Protein AF-A0A1X7REV9-F1 (afdb_monomer_lite)

Organism: Zymoseptoria tritici (strain ST99CH_3D7) (NCBI:txid1276538)

Structure (mmCIF, N/CA/C/O backbone):
data_AF-A0A1X7REV9-F1
#
_entry.id   AF-A0A1X7REV9-F1
#
loop_
_atom_site.group_PDB
_atom_site.id
_atom_site.type_symbol
_atom_site.label_atom_id
_atom_site.label_alt_id
_atom_site.label_comp_id
_atom_site.label_asym_id
_atom_site.label_entity_id
_atom_site.label_seq_id
_atom_site.pdbx_PDB_ins_code
_atom_site.Cartn_x
_atom_site.Cartn_y
_atom_site.Cartn_z
_atom_site.occupancy
_atom_site.B_iso_or_equiv
_atom_site.auth_seq_id
_atom_site.auth_comp_id
_atom_site.auth_asym_id
_atom_site.auth_atom_id
_atom_site.pdbx_PDB_model_num
ATOM 1 N N . MET A 1 1 ? 4.455 6.540 -7.977 1.00 91.38 1 MET A N 1
ATOM 2 C CA . MET A 1 1 ? 3.599 5.432 -8.476 1.00 91.38 1 MET A CA 1
ATOM 3 C C . MET A 1 1 ? 2.461 5.171 -7.496 1.00 91.38 1 MET A C 1
ATOM 5 O O . MET A 1 1 ? 2.693 5.290 -6.302 1.00 91.38 1 MET A O 1
ATOM 9 N N . THR A 1 2 ? 1.250 4.815 -7.945 1.00 94.56 2 THR A N 1
ATOM 10 C CA . THR A 1 2 ? 0.142 4.417 -7.048 1.00 94.56 2 THR A CA 1
ATOM 11 C C . THR A 1 2 ? -0.108 2.907 -7.073 1.00 94.56 2 THR A C 1
ATOM 13 O O . THR A 1 2 ? -0.570 2.360 -8.075 1.00 94.56 2 THR A O 1
ATOM 16 N N . VAL A 1 3 ? 0.158 2.232 -5.950 1.00 94.62 3 VAL A N 1
ATOM 17 C CA . VAL A 1 3 ? -0.010 0.778 -5.759 1.00 94.62 3 VAL A CA 1
ATOM 18 C C . VAL A 1 3 ? -1.219 0.474 -4.883 1.00 94.62 3 VAL A C 1
ATOM 20 O O . VAL A 1 3 ? -1.560 1.255 -4.004 1.00 94.62 3 VAL A O 1
ATOM 23 N N . HIS A 1 4 ? -1.867 -0.671 -5.097 1.00 93.62 4 HIS A N 1
ATOM 24 C CA . HIS A 1 4 ? -2.934 -1.172 -4.234 1.00 93.62 4 HIS A CA 1
ATOM 25 C C . HIS A 1 4 ? -2.475 -2.351 -3.391 1.00 93.62 4 HIS A C 1
ATOM 27 O O . HIS A 1 4 ? -2.118 -3.403 -3.919 1.00 93.62 4 HIS A O 1
ATOM 33 N N . ILE A 1 5 ? -2.613 -2.216 -2.076 1.00 93.25 5 ILE A N 1
ATOM 34 C CA . ILE A 1 5 ? -2.403 -3.307 -1.123 1.00 93.25 5 ILE A CA 1
ATOM 35 C C . ILE A 1 5 ? -3.760 -3.615 -0.493 1.00 93.25 5 ILE A C 1
ATOM 37 O O . ILE A 1 5 ? -4.396 -2.741 0.092 1.00 93.25 5 ILE A O 1
ATOM 41 N N . HIS A 1 6 ? -4.261 -4.836 -0.708 1.00 90.25 6 HIS A N 1
ATOM 42 C CA . HIS A 1 6 ? -5.623 -5.263 -0.343 1.00 90.25 6 HIS A CA 1
ATOM 43 C C . HIS A 1 6 ? -6.746 -4.284 -0.746 1.00 90.25 6 HIS A C 1
ATOM 45 O O . HIS A 1 6 ? -7.765 -4.177 -0.071 1.00 90.25 6 HIS A O 1
ATOM 51 N N . GLY 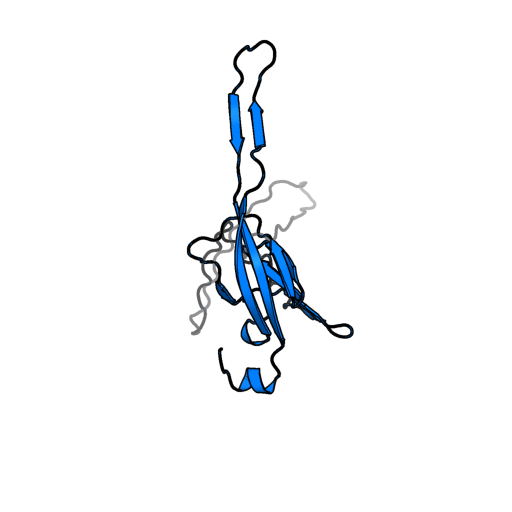A 1 7 ? -6.582 -3.585 -1.874 1.00 86.81 7 GLY A N 1
ATOM 52 C CA . GLY A 1 7 ? -7.585 -2.654 -2.401 1.00 86.81 7 GLY A CA 1
ATOM 53 C C . GLY A 1 7 ? -7.486 -1.222 -1.871 1.00 86.81 7 GLY A C 1
ATOM 54 O O . GLY A 1 7 ? -8.220 -0.369 -2.361 1.00 86.81 7 GLY A O 1
ATOM 55 N N . ASN A 1 8 ? -6.554 -0.935 -0.958 1.00 90.38 8 ASN A N 1
ATOM 56 C CA . ASN A 1 8 ? -6.261 0.427 -0.521 1.00 90.38 8 ASN A CA 1
ATOM 57 C C . ASN A 1 8 ? -5.110 1.017 -1.356 1.00 90.38 8 ASN A C 1
ATOM 59 O O . ASN A 1 8 ? -4.080 0.348 -1.492 1.00 90.38 8 ASN A O 1
ATOM 63 N N . PRO A 1 9 ? -5.262 2.233 -1.914 1.00 94.31 9 PRO A N 1
ATOM 64 C CA . PRO A 1 9 ? -4.217 2.892 -2.688 1.00 94.31 9 PRO A CA 1
ATOM 65 C C . PRO A 1 9 ? -3.128 3.487 -1.787 1.00 94.31 9 PRO A C 1
ATOM 67 O O . PRO A 1 9 ? -3.422 4.148 -0.793 1.00 94.31 9 PRO A O 1
ATOM 70 N N . TYR A 1 10 ? -1.875 3.330 -2.203 1.00 95.44 10 TYR A N 1
ATOM 71 C CA . TYR A 1 10 ? -0.695 3.958 -1.621 1.00 95.44 10 TYR A CA 1
ATOM 72 C C . TYR A 1 10 ? 0.093 4.651 -2.732 1.00 95.44 10 TYR A C 1
ATOM 74 O O . TYR A 1 10 ? 0.454 4.021 -3.728 1.00 95.44 10 TYR A O 1
ATOM 82 N N . LEU A 1 11 ? 0.339 5.953 -2.576 1.00 95.75 11 LEU A N 1
ATOM 83 C CA . LEU A 1 11 ? 1.285 6.682 -3.415 1.00 95.75 11 LEU A CA 1
ATOM 84 C C . LEU A 1 11 ? 2.682 6.447 -2.845 1.00 95.75 11 LEU A C 1
ATOM 86 O O . LEU A 1 11 ? 2.922 6.778 -1.689 1.00 95.75 11 LEU A O 1
ATOM 90 N N . ILE A 1 12 ? 3.554 5.847 -3.648 1.00 95.88 12 ILE A N 1
ATOM 91 C CA . ILE A 1 12 ? 4.892 5.435 -3.234 1.00 95.88 12 ILE A CA 1
ATOM 92 C C . ILE A 1 12 ? 5.954 5.866 -4.248 1.00 95.88 12 ILE A C 1
ATOM 94 O O . ILE A 1 12 ? 5.702 5.917 -5.464 1.00 95.88 12 ILE A O 1
ATOM 98 N N . THR A 1 13 ? 7.145 6.124 -3.724 1.00 95.81 13 THR A N 1
ATOM 99 C CA . THR A 1 13 ? 8.420 6.262 -4.430 1.00 95.81 13 THR A CA 1
ATOM 100 C C . THR A 1 13 ? 9.442 5.245 -3.921 1.00 95.81 13 THR A C 1
ATOM 102 O O . THR A 1 13 ? 9.235 4.571 -2.910 1.00 95.81 13 THR A O 1
ATOM 105 N N . GLU A 1 14 ? 10.535 5.073 -4.664 1.00 95.69 14 GLU A N 1
ATOM 106 C CA . GLU A 1 14 ? 11.650 4.237 -4.221 1.00 95.69 14 GLU A CA 1
ATOM 107 C C . GLU A 1 14 ? 12.268 4.808 -2.936 1.00 95.69 14 GLU A C 1
ATOM 109 O O . GLU A 1 14 ? 12.463 6.014 -2.812 1.00 95.69 14 GLU A O 1
ATOM 114 N N . GLY A 1 15 ? 12.551 3.943 -1.961 1.00 95.88 15 GLY A N 1
ATOM 115 C CA . GLY A 1 15 ? 13.083 4.326 -0.653 1.00 95.88 15 GLY A CA 1
ATOM 116 C C . GLY A 1 15 ? 12.024 4.614 0.415 1.00 95.88 15 GLY A C 1
ATOM 117 O O . GLY A 1 15 ? 12.364 4.622 1.604 1.00 95.88 15 GLY A O 1
ATOM 118 N N . ASP A 1 16 ? 10.753 4.772 0.035 1.00 96.56 16 ASP A N 1
ATOM 119 C CA . ASP A 1 16 ? 9.670 5.067 0.974 1.00 96.56 16 ASP A CA 1
ATOM 120 C C . ASP A 1 16 ? 9.434 3.926 1.963 1.00 96.56 16 ASP A C 1
ATOM 122 O O . ASP A 1 16 ? 9.526 2.740 1.638 1.00 96.56 16 ASP A O 1
ATOM 126 N N . THR A 1 17 ? 9.052 4.297 3.184 1.00 96.75 17 THR A N 1
ATOM 127 C CA . THR A 1 17 ? 8.606 3.356 4.213 1.00 96.75 17 THR A CA 1
ATOM 128 C C . THR A 1 17 ? 7.097 3.474 4.385 1.00 96.75 17 THR A C 1
ATOM 130 O O . THR A 1 17 ? 6.583 4.525 4.765 1.00 96.75 17 THR A O 1
ATOM 133 N N . VAL A 1 18 ? 6.376 2.389 4.111 1.00 95.81 18 VAL A N 1
ATOM 134 C CA . VAL A 1 18 ? 4.915 2.327 4.180 1.00 95.81 18 VAL A CA 1
ATOM 135 C C . VAL A 1 18 ? 4.494 1.502 5.388 1.00 95.81 18 VAL A C 1
ATOM 137 O O . VAL A 1 18 ? 4.844 0.328 5.525 1.00 95.81 18 VAL A O 1
ATOM 140 N N . ARG A 1 19 ? 3.681 2.111 6.254 1.00 96.06 19 ARG A N 1
ATOM 141 C CA . ARG A 1 19 ? 3.042 1.435 7.384 1.00 96.06 19 ARG A CA 1
ATOM 142 C C . ARG A 1 19 ? 1.657 0.942 6.983 1.00 96.06 19 ARG A C 1
ATOM 144 O O . ARG A 1 19 ? 0.737 1.732 6.768 1.00 96.06 19 ARG A O 1
ATOM 151 N N . LEU A 1 20 ? 1.500 -0.373 6.899 1.00 95.94 20 LEU A N 1
ATOM 152 C CA . LEU A 1 20 ? 0.247 -1.008 6.513 1.00 95.94 20 LEU A CA 1
ATOM 153 C C . LEU A 1 20 ? -0.715 -1.081 7.703 1.00 95.94 20 LEU A C 1
ATOM 155 O O . LEU A 1 20 ? -0.290 -1.464 8.792 1.00 95.94 20 LEU A O 1
ATOM 159 N N . PRO A 1 21 ? -2.017 -0.782 7.519 1.00 95.62 21 PRO A N 1
ATOM 160 C CA . PRO A 1 21 ? -3.027 -0.742 8.579 1.00 95.62 21 PRO A CA 1
ATOM 161 C C . PRO A 1 21 ? -3.494 -2.143 9.024 1.00 95.62 21 PRO A C 1
ATOM 163 O O . PRO A 1 21 ? -4.632 -2.315 9.453 1.00 95.62 21 PRO A O 1
ATOM 166 N N . PHE A 1 22 ? -2.646 -3.159 8.879 1.00 95.75 22 PHE A N 1
ATOM 167 C CA . PHE A 1 22 ? -2.915 -4.536 9.267 1.00 95.75 22 PHE A CA 1
ATOM 168 C C . PHE A 1 22 ? -1.599 -5.300 9.455 1.00 95.75 22 PHE A C 1
ATOM 170 O O . PHE A 1 22 ? -0.537 -4.875 8.993 1.00 95.75 22 PHE A O 1
ATOM 177 N N . LEU A 1 23 ? -1.698 -6.446 10.124 1.00 95.75 23 LEU A N 1
ATOM 178 C CA . LEU A 1 23 ? -0.627 -7.428 10.203 1.00 95.75 23 LEU A CA 1
ATOM 179 C C . LEU A 1 23 ? -0.706 -8.356 8.992 1.00 95.75 23 LEU A C 1
ATOM 181 O O . LEU A 1 23 ? -1.661 -9.125 8.863 1.00 95.75 23 LEU A O 1
ATOM 185 N N . MET A 1 24 ? 0.305 -8.296 8.137 1.00 94.81 24 MET A N 1
ATOM 186 C CA . MET A 1 24 ? 0.493 -9.259 7.060 1.00 94.81 24 MET A CA 1
ATOM 187 C C . MET A 1 24 ? 0.898 -10.616 7.653 1.00 94.81 24 MET A C 1
ATOM 189 O O . MET A 1 24 ? 1.781 -10.680 8.506 1.00 94.81 24 MET A O 1
ATOM 193 N N . GLN A 1 25 ? 0.199 -11.681 7.261 1.00 94.44 25 GLN A N 1
ATOM 194 C CA . GLN A 1 25 ? 0.435 -13.037 7.767 1.00 94.44 25 GLN A CA 1
ATOM 195 C C . GLN A 1 25 ? 1.454 -13.763 6.891 1.00 94.44 25 GLN A C 1
ATOM 197 O O . GLN A 1 25 ? 1.454 -13.561 5.680 1.00 94.44 25 GLN A O 1
ATOM 202 N N . GLY A 1 26 ? 2.261 -14.635 7.500 1.00 93.56 26 GLY A N 1
ATOM 203 C CA . GLY A 1 26 ? 3.216 -15.475 6.770 1.00 93.56 26 GLY A CA 1
ATOM 204 C C . GLY A 1 26 ? 4.357 -14.698 6.117 1.00 93.56 26 GLY A C 1
ATOM 205 O O . GLY A 1 26 ? 4.851 -15.130 5.085 1.00 93.56 26 GLY A O 1
ATOM 206 N N . VAL A 1 27 ? 4.727 -13.549 6.689 1.00 95.06 27 VAL A N 1
ATOM 207 C CA . VAL A 1 27 ? 5.893 -12.772 6.262 1.00 95.06 27 VAL A CA 1
ATOM 208 C C . VAL A 1 27 ? 6.798 -12.503 7.450 1.00 95.06 27 VAL A C 1
ATOM 210 O O . VAL A 1 27 ? 6.326 -12.164 8.543 1.00 95.06 27 VAL A O 1
ATOM 213 N N . GLU A 1 28 ? 8.093 -12.631 7.223 1.00 95.38 28 GLU A N 1
ATOM 214 C CA . GLU A 1 28 ? 9.136 -12.351 8.193 1.00 95.38 28 GLU A CA 1
ATOM 215 C C . GLU A 1 28 ? 9.868 -11.044 7.846 1.00 95.38 28 GLU A C 1
ATOM 217 O O . GLU A 1 28 ? 9.875 -10.598 6.693 1.00 95.38 28 GLU A O 1
ATOM 222 N N . PRO A 1 29 ? 10.462 -10.360 8.839 1.00 95.88 29 PRO A N 1
ATOM 223 C CA . PRO A 1 29 ? 11.337 -9.226 8.568 1.00 95.88 29 PRO A CA 1
ATOM 224 C C . PRO A 1 29 ? 12.499 -9.651 7.657 1.00 95.88 29 PRO A C 1
ATOM 226 O O . PRO A 1 29 ? 13.255 -10.554 7.996 1.00 95.88 29 PRO A O 1
ATOM 229 N N . GLY A 1 30 ? 12.658 -8.975 6.524 1.00 95.31 30 GLY A N 1
ATOM 230 C CA . GLY A 1 30 ? 13.641 -9.289 5.486 1.00 95.31 30 GLY A CA 1
ATOM 231 C C . GLY A 1 30 ? 13.026 -9.836 4.198 1.00 95.31 30 GLY A C 1
ATOM 232 O O . GLY A 1 30 ? 13.664 -9.732 3.150 1.00 95.31 30 GLY A O 1
ATOM 233 N N . ASP A 1 31 ? 11.783 -10.323 4.240 1.00 96.62 31 ASP A N 1
ATOM 234 C CA . ASP A 1 31 ? 11.122 -10.886 3.064 1.00 96.62 31 ASP A CA 1
ATOM 235 C C . ASP A 1 31 ? 10.906 -9.841 1.969 1.00 96.62 31 ASP A C 1
ATOM 237 O O . ASP A 1 31 ? 10.488 -8.705 2.225 1.00 96.62 31 ASP A O 1
ATOM 241 N N . VAL A 1 32 ? 11.160 -10.250 0.724 1.00 96.06 32 VAL A N 1
ATOM 242 C CA . VAL A 1 32 ? 10.944 -9.432 -0.471 1.00 96.06 32 VAL A CA 1
ATOM 243 C C . VAL A 1 32 ? 9.585 -9.771 -1.075 1.00 96.06 32 VAL A C 1
ATOM 245 O O . VAL A 1 32 ? 9.325 -10.902 -1.474 1.00 96.06 32 VAL A O 1
ATOM 248 N N . ILE A 1 33 ? 8.725 -8.766 -1.192 1.00 94.12 33 ILE A N 1
ATOM 249 C CA . ILE A 1 33 ? 7.373 -8.869 -1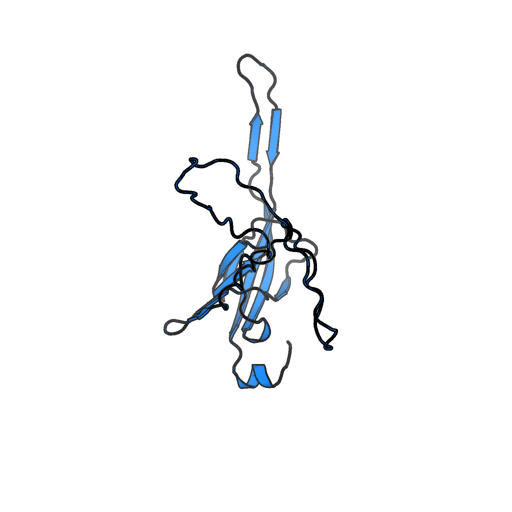.733 1.00 94.12 33 ILE A CA 1
ATOM 250 C C . ILE A 1 33 ? 7.315 -8.139 -3.071 1.00 94.12 33 ILE A C 1
ATOM 252 O O . ILE A 1 33 ? 7.665 -6.959 -3.163 1.00 94.12 33 ILE A O 1
ATOM 256 N N . ARG A 1 34 ? 6.806 -8.820 -4.101 1.00 95.00 34 ARG A N 1
ATOM 257 C CA . ARG A 1 34 ? 6.506 -8.210 -5.400 1.00 95.00 34 ARG A CA 1
ATOM 258 C C . ARG A 1 34 ? 5.113 -7.579 -5.387 1.00 95.00 34 ARG A C 1
ATOM 260 O O . ARG A 1 34 ? 4.113 -8.247 -5.124 1.00 95.00 34 ARG A O 1
ATOM 267 N N . LEU A 1 35 ? 5.046 -6.278 -5.647 1.00 94.81 35 LEU A N 1
ATOM 268 C CA . LEU A 1 35 ? 3.809 -5.508 -5.697 1.00 94.81 35 LEU A CA 1
ATOM 269 C C . LEU A 1 35 ? 3.309 -5.450 -7.139 1.00 94.81 35 LEU A C 1
ATOM 271 O O . LEU A 1 35 ? 3.819 -4.686 -7.945 1.00 94.81 35 LEU A O 1
ATOM 275 N N . ASN A 1 36 ? 2.283 -6.240 -7.446 1.00 94.12 36 ASN A N 1
ATOM 276 C CA . ASN A 1 36 ? 1.787 -6.398 -8.815 1.00 94.12 36 ASN A CA 1
ATOM 277 C C . ASN A 1 36 ? 0.658 -5.425 -9.194 1.00 94.12 36 ASN A C 1
ATOM 279 O O . ASN A 1 36 ? 0.353 -5.236 -10.357 1.00 94.12 36 ASN A O 1
ATOM 283 N N . ARG A 1 37 ? -0.022 -4.798 -8.228 1.00 92.81 37 ARG A N 1
ATOM 284 C CA . ARG A 1 37 ? -1.234 -4.011 -8.521 1.00 92.81 37 ARG A CA 1
ATOM 285 C C . ARG A 1 37 ? -0.957 -2.518 -8.519 1.00 92.81 37 ARG A C 1
ATOM 287 O O . ARG A 1 37 ? -0.980 -1.900 -7.456 1.00 92.81 37 ARG A O 1
ATOM 294 N N . ALA A 1 38 ? -0.780 -1.930 -9.698 1.00 93.75 38 ALA A N 1
ATOM 295 C CA . ALA A 1 38 ? -0.567 -0.493 -9.877 1.00 93.75 38 ALA A CA 1
ATOM 296 C C . ALA A 1 38 ? -1.678 0.156 -10.707 1.00 93.75 38 ALA A C 1
ATOM 298 O O . ALA A 1 38 ? -2.193 -0.463 -11.631 1.00 93.75 38 ALA A O 1
ATOM 299 N N . ILE A 1 39 ? -2.053 1.401 -10.394 1.00 92.38 39 ILE A N 1
ATOM 300 C CA . ILE A 1 39 ? -3.028 2.165 -11.199 1.00 92.38 39 ILE A CA 1
ATOM 301 C C . ILE A 1 39 ? -2.341 3.234 -12.041 1.00 92.38 39 ILE A C 1
ATOM 303 O O . ILE A 1 39 ? -2.630 3.342 -13.229 1.00 92.38 39 ILE A O 1
ATOM 307 N N . ASN A 1 40 ? -1.447 4.021 -11.440 1.00 92.25 40 ASN A N 1
ATOM 308 C CA . ASN A 1 40 ? -0.720 5.074 -12.141 1.00 92.25 40 ASN A CA 1
ATOM 309 C C . ASN A 1 40 ? 0.788 4.899 -11.939 1.00 92.25 40 ASN A C 1
ATOM 311 O O . ASN A 1 40 ? 1.284 4.920 -10.805 1.00 92.25 40 ASN A O 1
ATOM 315 N N . LEU A 1 41 ? 1.517 4.804 -13.045 1.00 92.88 41 LEU A N 1
ATOM 316 C CA . LEU A 1 41 ? 2.966 4.975 -13.097 1.00 92.88 41 LEU A CA 1
ATOM 317 C C . LEU A 1 41 ? 3.218 6.369 -13.669 1.00 92.88 41 LEU A C 1
ATOM 319 O O . LEU A 1 41 ? 2.624 6.732 -14.676 1.00 92.88 41 LEU A O 1
ATOM 323 N N . GLY A 1 42 ? 4.040 7.181 -13.020 1.00 92.69 42 GLY A N 1
ATOM 324 C CA . GLY A 1 42 ? 4.240 8.564 -13.444 1.00 92.69 42 GLY A CA 1
ATOM 325 C C . GLY A 1 42 ? 5.670 9.010 -13.227 1.00 92.69 42 GLY A C 1
ATOM 326 O O . GLY A 1 42 ? 6.271 8.666 -12.210 1.00 92.69 42 GLY A O 1
ATOM 327 N N . SER A 1 43 ? 6.170 9.773 -14.188 1.00 91.62 43 SER A N 1
ATOM 328 C CA . SER A 1 43 ? 7.362 10.603 -14.100 1.00 91.62 43 SER A CA 1
ATOM 329 C C . SER A 1 43 ? 6.946 12.079 -14.055 1.00 91.62 43 SER A C 1
ATOM 331 O O . SER A 1 43 ? 5.765 12.402 -13.902 1.00 91.62 43 SER A O 1
ATOM 333 N N . ARG A 1 44 ? 7.922 12.985 -14.160 1.00 92.38 44 ARG A N 1
ATOM 334 C CA . ARG A 1 44 ? 7.672 14.428 -14.227 1.00 92.38 44 ARG A CA 1
ATOM 335 C C . ARG A 1 44 ? 6.827 14.812 -15.445 1.00 92.38 44 ARG A C 1
ATOM 337 O O . ARG A 1 44 ? 5.896 15.597 -15.303 1.00 92.38 44 ARG A O 1
ATOM 344 N N . ASP A 1 45 ? 7.151 14.240 -16.602 1.00 96.06 45 ASP A N 1
ATOM 345 C CA . ASP A 1 45 ? 6.618 14.686 -17.894 1.00 96.06 45 ASP A CA 1
ATOM 346 C C . ASP A 1 45 ? 5.598 13.705 -18.494 1.00 96.06 45 ASP A C 1
ATOM 348 O O . ASP A 1 45 ? 4.803 14.083 -19.350 1.00 96.06 45 ASP A O 1
ATOM 352 N N . TYR A 1 46 ? 5.567 12.452 -18.022 1.00 93.62 46 TYR A N 1
ATOM 353 C CA . TYR A 1 46 ? 4.703 11.402 -18.565 1.00 93.62 46 TYR A CA 1
ATOM 354 C C . TYR A 1 46 ? 4.004 10.606 -17.463 1.00 93.62 46 TYR A C 1
ATOM 356 O O . TYR A 1 46 ? 4.560 10.372 -16.392 1.00 93.62 46 TYR A O 1
ATOM 364 N N . ALA A 1 47 ? 2.785 10.133 -17.735 1.00 92.38 47 ALA A N 1
ATOM 365 C CA . ALA A 1 47 ? 2.049 9.264 -16.822 1.00 92.38 47 ALA A CA 1
ATOM 366 C C . ALA A 1 47 ? 1.318 8.144 -17.571 1.00 92.38 47 ALA A C 1
ATOM 368 O O . ALA A 1 47 ? 0.432 8.402 -18.384 1.00 92.38 47 ALA A O 1
ATOM 369 N N . LEU A 1 48 ? 1.653 6.900 -17.237 1.00 91.25 48 LEU A N 1
ATOM 370 C CA . LEU A 1 48 ? 0.938 5.703 -17.656 1.00 91.25 48 LEU A CA 1
ATOM 371 C C . LEU A 1 48 ? -0.196 5.437 -16.668 1.00 91.25 48 LEU A C 1
ATOM 373 O O . LEU A 1 48 ? 0.025 5.247 -15.468 1.00 91.25 48 LEU A O 1
ATOM 377 N N . LYS A 1 49 ? -1.423 5.427 -17.179 1.00 91.06 49 LYS A N 1
ATOM 378 C CA . LYS A 1 49 ? -2.627 5.127 -16.404 1.00 91.06 49 LYS A CA 1
ATOM 379 C C . LYS A 1 49 ? -3.196 3.796 -16.855 1.00 91.06 49 LYS A C 1
ATOM 381 O O . LYS A 1 49 ? -3.193 3.492 -18.045 1.00 91.06 49 LYS A O 1
ATOM 386 N N . ALA A 1 50 ? -3.723 3.037 -15.904 1.00 87.88 50 ALA A N 1
ATOM 387 C CA . ALA A 1 50 ? -4.494 1.846 -16.213 1.00 87.88 50 ALA A CA 1
ATOM 388 C C . ALA A 1 50 ? -5.667 2.180 -17.159 1.00 87.88 50 ALA A C 1
ATOM 390 O O . ALA A 1 50 ? -6.242 3.274 -17.057 1.00 87.88 50 ALA A O 1
ATOM 391 N N . PRO A 1 51 ? -6.049 1.256 -18.061 1.00 83.44 51 PRO A N 1
ATOM 392 C CA . PRO A 1 51 ? -7.146 1.496 -18.991 1.00 83.44 51 PRO A CA 1
ATOM 393 C C . PRO A 1 51 ? -8.446 1.741 -18.224 1.00 83.44 51 PRO A C 1
ATOM 395 O O . PRO A 1 51 ? -8.623 1.223 -17.121 1.00 83.44 51 PRO A O 1
ATOM 398 N N . ALA A 1 52 ? -9.371 2.521 -18.788 1.00 77.06 52 ALA A N 1
ATOM 399 C CA . ALA A 1 52 ? -10.675 2.720 -18.163 1.00 77.06 52 ALA A CA 1
ATOM 400 C C . ALA A 1 52 ? -11.323 1.355 -17.875 1.00 77.06 52 ALA A C 1
ATOM 402 O O . ALA A 1 52 ? -11.278 0.452 -18.712 1.00 77.06 52 ALA A O 1
ATOM 403 N N . ALA A 1 53 ? -11.893 1.190 -16.677 1.00 69.81 53 ALA A N 1
ATOM 404 C CA . ALA A 1 53 ? -12.592 -0.043 -16.335 1.00 69.81 53 ALA A CA 1
ATOM 405 C C . ALA A 1 53 ? -13.668 -0.314 -17.393 1.00 69.81 53 ALA A C 1
ATOM 407 O O . ALA A 1 53 ? -14.380 0.613 -17.793 1.00 69.81 53 ALA A O 1
ATOM 408 N N . SER A 1 54 ? -13.773 -1.564 -17.851 1.00 67.94 54 SER A N 1
ATOM 409 C CA . SER A 1 54 ? -14.767 -1.920 -18.858 1.00 67.94 54 SER A CA 1
ATOM 410 C C . SER A 1 54 ? -16.156 -1.487 -18.374 1.00 67.94 54 SER A C 1
ATOM 412 O O . SER A 1 54 ? -16.504 -1.707 -17.203 1.00 67.94 54 SER A O 1
ATOM 414 N N . PRO A 1 55 ? -16.950 -0.807 -19.224 1.00 63.62 55 PRO A N 1
ATOM 415 C CA . PRO A 1 55 ? -18.284 -0.397 -18.833 1.00 63.62 55 PRO A CA 1
ATOM 416 C C . PRO A 1 55 ? -19.053 -1.651 -18.432 1.00 63.62 55 PRO A C 1
ATOM 418 O O . PRO A 1 55 ? -19.064 -2.647 -19.156 1.00 63.62 55 PRO A O 1
ATOM 421 N N . LYS A 1 56 ? -19.669 -1.620 -17.247 1.00 62.22 56 LYS A N 1
ATOM 422 C CA . LYS A 1 56 ? -20.496 -2.731 -16.780 1.00 62.22 56 LYS A CA 1
ATOM 423 C C . LYS A 1 56 ? -21.559 -2.973 -17.842 1.00 62.22 56 LYS A C 1
ATOM 425 O O . LYS A 1 56 ? -22.394 -2.094 -18.065 1.00 62.22 56 LYS A O 1
ATOM 430 N N . MET A 1 57 ? -21.522 -4.137 -18.490 1.00 57.59 57 MET A N 1
ATOM 431 C CA . MET A 1 57 ? -22.612 -4.542 -19.365 1.00 57.59 57 MET A CA 1
ATOM 432 C C . MET A 1 57 ? -23.869 -4.553 -18.503 1.00 57.59 57 MET A C 1
ATOM 434 O O . MET A 1 57 ? -23.962 -5.301 -17.528 1.00 57.59 57 MET A O 1
ATOM 438 N N . LYS A 1 58 ? -24.797 -3.640 -18.795 1.00 57.06 58 LYS A N 1
ATOM 439 C CA . LYS A 1 58 ? -26.129 -3.701 -18.203 1.00 57.06 58 LYS A CA 1
ATOM 440 C C . LYS A 1 58 ? -26.708 -5.043 -18.641 1.00 57.06 58 LYS A C 1
ATOM 442 O O . LYS A 1 58 ? -26.540 -5.427 -19.799 1.00 57.06 58 LYS A O 1
ATOM 447 N N . SER A 1 59 ? -27.332 -5.776 -17.723 1.00 58.06 59 SER A N 1
ATOM 448 C CA . SER A 1 59 ? -28.076 -6.971 -18.111 1.00 58.06 59 SER A CA 1
ATOM 449 C C . SER A 1 59 ? -29.078 -6.600 -19.216 1.00 58.06 59 SER A C 1
ATOM 451 O O . SER A 1 59 ? -29.538 -5.454 -19.248 1.00 58.06 59 SER A O 1
ATOM 453 N N . PRO A 1 60 ? -29.453 -7.532 -20.106 1.00 60.94 60 PRO A N 1
ATOM 454 C CA . PRO A 1 60 ? -30.424 -7.287 -21.180 1.00 60.94 60 PRO A CA 1
ATOM 455 C C . PRO A 1 60 ? -31.861 -7.035 -20.673 1.00 60.94 60 PRO A C 1
ATOM 457 O O . PRO A 1 60 ? -32.833 -7.285 -21.378 1.00 60.94 60 PRO A O 1
ATOM 460 N N . THR A 1 61 ? -32.041 -6.562 -19.440 1.00 57.22 61 THR A N 1
ATOM 461 C CA . THR A 1 61 ? -33.341 -6.473 -18.782 1.00 57.22 61 THR A CA 1
ATOM 462 C C . THR A 1 61 ? -33.744 -5.018 -18.561 1.00 57.22 61 THR A C 1
ATOM 464 O O . THR A 1 61 ? -33.161 -4.303 -17.749 1.00 57.22 61 THR A O 1
ATOM 467 N N . THR A 1 62 ? -34.805 -4.660 -19.286 1.00 48.81 62 THR A N 1
ATOM 468 C CA . THR A 1 62 ? -35.719 -3.527 -19.099 1.00 48.81 62 THR A CA 1
ATOM 469 C C . THR A 1 62 ? -35.220 -2.166 -19.585 1.00 48.81 62 THR A C 1
ATOM 471 O O . THR A 1 62 ? -34.887 -1.273 -18.811 1.00 48.81 62 THR A O 1
ATOM 474 N N . ALA A 1 63 ? -35.300 -1.958 -20.901 1.00 50.75 63 ALA A N 1
ATOM 475 C CA . ALA A 1 63 ? -35.733 -0.655 -21.389 1.00 50.75 63 ALA A CA 1
ATOM 476 C C . ALA A 1 63 ? -37.216 -0.495 -21.007 1.00 50.75 63 ALA A C 1
ATOM 478 O O . ALA A 1 63 ? -38.074 -1.197 -21.540 1.00 50.75 63 ALA A O 1
ATOM 479 N N . THR A 1 64 ? -37.524 0.367 -20.038 1.00 52.50 64 THR A N 1
ATOM 480 C CA . THR A 1 64 ? -38.911 0.730 -19.728 1.00 52.50 64 THR A CA 1
ATOM 481 C C . THR A 1 64 ? -39.387 1.685 -20.816 1.00 52.50 64 THR A C 1
ATOM 483 O O . THR A 1 64 ? -38.976 2.842 -20.839 1.00 52.50 64 THR A O 1
ATOM 486 N N . VAL A 1 65 ? -40.217 1.212 -21.742 1.00 56.44 65 VAL A N 1
ATOM 487 C CA . VAL A 1 65 ? -40.909 2.098 -22.684 1.00 56.44 65 VAL A CA 1
ATOM 488 C C . VAL A 1 65 ? -42.186 2.574 -21.999 1.00 56.44 65 VAL A C 1
ATOM 490 O O . VAL A 1 65 ? -43.065 1.768 -21.704 1.00 56.44 65 VAL A O 1
ATOM 493 N N . SER A 1 66 ? -42.285 3.870 -21.709 1.00 53.31 66 SER A N 1
ATOM 494 C CA . SER A 1 66 ? -43.551 4.485 -21.310 1.00 53.31 66 SER A CA 1
ATOM 495 C C . SER A 1 66 ? -44.397 4.690 -22.563 1.00 53.31 66 SER A C 1
ATOM 497 O O . SER A 1 66 ? -44.106 5.574 -23.369 1.00 53.31 66 SER A O 1
ATOM 499 N N . ILE A 1 67 ? -45.416 3.858 -22.745 1.00 58.50 67 ILE A N 1
ATOM 500 C CA . ILE A 1 67 ? -46.422 4.077 -23.784 1.00 58.50 67 ILE A CA 1
ATOM 501 C C . ILE A 1 67 ? -47.365 5.161 -23.255 1.00 58.50 67 ILE A C 1
ATOM 503 O O . ILE A 1 67 ? -47.936 5.009 -22.176 1.00 58.50 67 ILE A O 1
ATOM 507 N N . VAL A 1 68 ? -47.475 6.275 -23.978 1.00 58.12 68 VAL A N 1
ATOM 508 C CA . VAL A 1 68 ? -48.452 7.331 -23.693 1.00 58.12 68 VAL A CA 1
ATOM 509 C C . VAL A 1 68 ? -49.596 7.148 -24.682 1.00 58.12 68 VAL A C 1
ATOM 511 O O . VAL A 1 68 ? -49.435 7.451 -25.861 1.00 58.12 68 VAL A O 1
ATOM 514 N N . ASP A 1 69 ? -50.722 6.618 -24.208 1.00 56.00 69 ASP A N 1
ATOM 515 C CA . ASP A 1 69 ? -51.950 6.506 -24.997 1.00 56.00 69 ASP A CA 1
ATOM 516 C C . ASP A 1 69 ? -52.765 7.812 -24.878 1.00 56.00 69 ASP A C 1
ATOM 518 O O . ASP A 1 69 ? -52.960 8.307 -23.763 1.00 56.00 69 ASP A O 1
ATOM 522 N N . PRO A 1 70 ? -53.260 8.407 -25.980 1.00 63.88 70 PRO A N 1
ATOM 523 C CA . PRO A 1 70 ? -53.906 9.724 -25.953 1.00 63.88 70 PRO A CA 1
ATOM 524 C C . PRO A 1 70 ? -55.343 9.729 -25.401 1.00 63.88 70 PRO A C 1
ATOM 526 O O . PRO A 1 70 ? -55.913 10.803 -25.222 1.00 63.88 70 PRO A O 1
ATOM 529 N N . THR A 1 71 ? -55.955 8.572 -25.131 1.00 63.94 71 THR A N 1
ATOM 530 C CA . THR A 1 71 ? -57.380 8.485 -24.736 1.00 63.94 71 THR A CA 1
ATOM 531 C C . THR A 1 71 ? -57.591 7.934 -23.323 1.00 63.94 71 THR A C 1
ATOM 533 O O . THR A 1 71 ? -58.690 8.004 -22.777 1.00 63.94 71 THR A O 1
ATOM 536 N N . THR A 1 72 ? -56.556 7.412 -22.670 1.00 56.91 72 THR A N 1
ATOM 537 C CA . THR A 1 72 ? -56.662 6.871 -21.309 1.00 56.91 72 THR A CA 1
ATOM 538 C C . THR A 1 72 ? -55.340 7.145 -20.607 1.00 56.91 72 THR A C 1
ATOM 540 O O . THR A 1 72 ? -54.311 6.617 -21.010 1.00 56.91 72 THR A O 1
ATOM 543 N N . GLY A 1 73 ? -55.344 8.048 -19.622 1.00 62.62 73 GLY A N 1
ATOM 544 C CA . GLY A 1 73 ? -54.127 8.497 -18.939 1.00 62.62 73 GLY A CA 1
ATOM 545 C C . GLY A 1 73 ? -53.265 7.360 -18.366 1.00 62.62 73 GLY A C 1
ATOM 546 O O . GLY A 1 73 ? -53.697 6.217 -18.242 1.00 62.62 73 GLY A O 1
ATOM 547 N N . THR A 1 74 ? -52.027 7.701 -17.998 1.00 60.66 74 THR A N 1
ATOM 548 C CA . THR A 1 74 ? -50.949 6.777 -17.603 1.00 60.66 74 THR A CA 1
ATOM 549 C C . THR A 1 74 ? -51.364 5.753 -16.543 1.00 60.66 74 THR A C 1
ATOM 551 O O . THR A 1 74 ? -51.445 6.094 -15.360 1.00 60.66 74 THR A O 1
ATOM 554 N N . LEU A 1 75 ? -51.524 4.485 -16.935 1.00 56.78 75 LEU A N 1
ATOM 555 C CA . LEU A 1 75 ? -51.607 3.362 -16.000 1.00 56.78 75 LEU A CA 1
ATOM 556 C C . LEU A 1 75 ? -50.792 2.138 -16.450 1.00 56.78 75 LEU A C 1
ATOM 558 O O . LEU A 1 75 ? -50.785 1.754 -17.613 1.00 56.78 75 LEU A O 1
ATOM 562 N N . ALA A 1 76 ? -50.155 1.545 -15.431 1.00 53.59 76 ALA A N 1
ATOM 563 C CA . ALA A 1 76 ? -49.477 0.250 -15.319 1.00 53.59 76 ALA A CA 1
ATOM 564 C C . ALA A 1 76 ? -48.268 -0.043 -16.236 1.00 53.59 76 ALA A C 1
ATOM 566 O O . ALA A 1 76 ? -48.373 -0.547 -17.352 1.00 53.59 76 ALA A O 1
ATOM 567 N N . THR A 1 77 ? -47.072 0.141 -15.665 1.00 53.00 77 THR A N 1
ATOM 568 C CA . THR A 1 77 ? -45.806 -0.410 -16.167 1.00 53.00 77 THR A CA 1
ATOM 569 C C . THR A 1 77 ? -45.822 -1.938 -16.062 1.00 53.00 77 THR A C 1
ATOM 571 O O . THR A 1 77 ? -45.650 -2.487 -14.974 1.00 53.00 77 THR A O 1
ATOM 574 N N . HIS A 1 78 ? -45.988 -2.644 -17.179 1.00 55.41 78 HIS A N 1
ATOM 575 C CA . HIS A 1 78 ? -45.810 -4.096 -17.218 1.00 55.41 78 HIS A CA 1
ATOM 576 C C . HIS A 1 78 ? -44.400 -4.453 -17.699 1.00 55.41 78 HIS A C 1
ATOM 578 O O . HIS A 1 78 ? -44.006 -4.132 -18.819 1.00 55.41 78 HIS A O 1
ATOM 584 N N . SER A 1 79 ? -43.631 -5.144 -16.857 1.00 47.09 79 SER A N 1
ATOM 585 C CA . SER A 1 79 ? -42.370 -5.766 -17.256 1.00 47.09 79 SER A CA 1
ATOM 586 C C . SER A 1 79 ? -42.660 -7.024 -18.081 1.00 47.09 79 SER A C 1
ATOM 588 O O . SER A 1 79 ? -43.173 -8.017 -17.570 1.00 47.09 79 SER A O 1
ATOM 590 N N . ARG A 1 80 ? -42.317 -7.006 -19.372 1.00 52.75 80 ARG A N 1
ATOM 591 C CA . ARG A 1 80 ? -42.237 -8.227 -20.186 1.00 52.75 80 ARG A CA 1
ATOM 592 C C . ARG A 1 80 ? -40.788 -8.690 -20.267 1.00 52.75 80 ARG A C 1
ATOM 594 O O . ARG A 1 80 ? -39.900 -7.917 -20.615 1.00 52.75 80 ARG A O 1
ATOM 601 N N . VAL A 1 81 ? -40.563 -9.964 -19.961 1.00 52.38 81 VAL A N 1
ATOM 602 C CA . VAL A 1 81 ? -39.317 -10.660 -20.293 1.00 52.38 81 VAL A CA 1
ATOM 603 C C . VAL A 1 81 ? -39.338 -10.913 -21.800 1.00 52.38 81 VAL A C 1
ATOM 605 O O . VAL A 1 81 ? -40.315 -11.462 -22.308 1.00 52.38 81 VAL A O 1
ATOM 608 N N . MET A 1 82 ? -38.300 -10.485 -22.522 1.00 48.00 82 MET A N 1
ATOM 609 C CA . MET A 1 82 ? -38.173 -10.807 -23.946 1.00 48.00 82 MET A CA 1
ATOM 610 C C . MET A 1 82 ? -38.017 -12.328 -24.100 1.00 48.00 82 MET A C 1
ATOM 612 O O . MET A 1 82 ? -37.112 -12.891 -23.477 1.00 48.00 82 MET A O 1
ATOM 616 N N . PRO A 1 83 ? -38.856 -13.012 -24.900 1.00 53.81 83 PRO A N 1
ATOM 617 C CA . PRO A 1 83 ? -38.583 -14.389 -25.273 1.00 53.81 83 PRO A CA 1
ATOM 618 C C . PRO A 1 83 ? -37.325 -14.415 -26.143 1.00 53.81 83 PRO A C 1
ATOM 620 O O . PRO A 1 83 ? -37.150 -13.586 -27.036 1.00 53.81 83 PRO A O 1
ATOM 623 N N . THR A 1 84 ? -36.434 -15.363 -25.868 1.00 49.72 84 THR A N 1
ATOM 624 C CA . THR A 1 84 ? -35.239 -15.599 -26.675 1.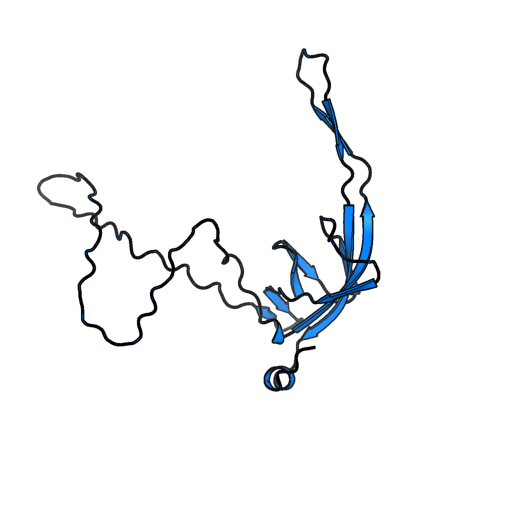00 49.72 84 THR A CA 1
ATOM 625 C C . THR A 1 84 ? -35.686 -16.030 -28.068 1.00 49.72 84 THR A C 1
ATOM 627 O O . THR A 1 84 ? -36.171 -17.149 -28.241 1.00 49.72 84 THR A O 1
ATOM 630 N N . SER A 1 85 ? -35.581 -15.146 -29.058 1.00 41.38 85 SER A N 1
ATOM 631 C CA . SER A 1 85 ? -35.847 -15.505 -30.447 1.00 41.38 85 SER A CA 1
ATOM 632 C C . SER A 1 85 ? -34.821 -16.545 -30.879 1.00 41.38 85 SER A C 1
ATOM 634 O O . SER A 1 85 ? -33.629 -16.246 -30.963 1.00 41.38 85 SER A O 1
ATOM 636 N N . GLY A 1 86 ? -35.293 -17.768 -31.116 1.00 46.47 86 GLY A N 1
ATOM 637 C CA . GLY A 1 86 ? -34.518 -18.825 -31.742 1.00 46.47 86 GLY A CA 1
ATOM 638 C C . GLY A 1 86 ? -34.064 -18.376 -33.124 1.00 46.47 86 GLY A C 1
ATOM 639 O O . GLY A 1 86 ? -34.871 -18.283 -34.045 1.00 46.47 86 GLY A O 1
ATOM 640 N N . LEU A 1 87 ? -32.771 -18.100 -33.252 1.00 36.62 87 LEU A N 1
ATOM 641 C CA . LEU A 1 87 ? -32.072 -18.077 -34.525 1.00 36.62 87 LEU A CA 1
ATOM 642 C C . LEU A 1 87 ? -30.934 -19.094 -34.442 1.00 36.62 87 L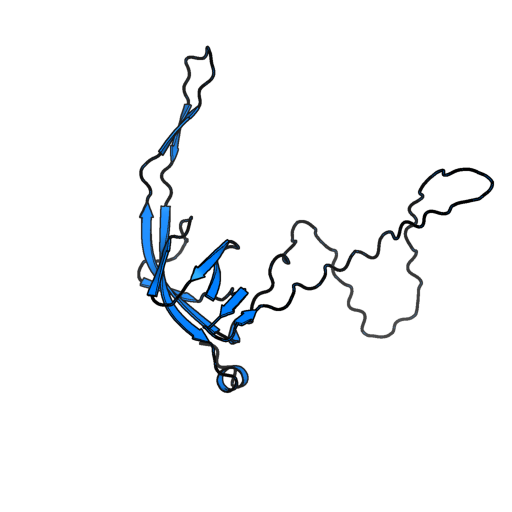EU A C 1
ATOM 644 O O . LEU A 1 87 ? -30.306 -19.258 -33.398 1.00 36.62 87 LEU A O 1
ATOM 648 N N . ALA A 1 88 ? -30.781 -19.826 -35.539 1.00 34.75 88 ALA A N 1
ATOM 649 C CA . ALA A 1 88 ? -30.040 -21.066 -35.675 1.00 34.75 88 ALA A CA 1
ATOM 650 C C . ALA A 1 88 ? -28.593 -21.020 -35.164 1.00 34.75 88 ALA A C 1
ATOM 652 O O . ALA A 1 88 ? -27.912 -19.999 -35.216 1.00 34.75 88 ALA A O 1
ATOM 653 N N . ALA A 1 89 ? -28.141 -22.192 -34.719 1.00 39.44 89 ALA A N 1
ATOM 654 C CA . ALA A 1 89 ? -26.772 -22.495 -34.352 1.00 39.44 89 ALA A CA 1
ATOM 655 C C . ALA A 1 89 ? -25.782 -22.066 -35.450 1.00 39.44 89 ALA A C 1
ATOM 657 O O . ALA A 1 89 ? -25.659 -22.713 -36.486 1.00 39.44 89 ALA A O 1
ATOM 658 N N . THR A 1 90 ? -25.047 -20.992 -35.181 1.00 34.88 90 THR A N 1
ATOM 659 C CA . THR A 1 90 ? -23.738 -20.716 -35.775 1.00 34.88 90 THR A CA 1
ATOM 660 C C . THR A 1 90 ? -22.707 -20.814 -34.660 1.00 34.88 90 THR A C 1
ATOM 662 O O . THR A 1 90 ? -22.852 -20.183 -33.609 1.00 34.88 90 THR A O 1
ATOM 665 N N . GLU A 1 91 ? -21.711 -21.667 -34.869 1.00 37.16 91 GLU A N 1
ATOM 666 C CA . GLU A 1 91 ? -20.647 -21.992 -33.923 1.00 37.16 91 GLU A CA 1
ATOM 667 C C . GLU A 1 91 ? -19.964 -20.724 -33.378 1.00 37.16 91 GLU A C 1
ATOM 669 O O . GLU A 1 91 ? -19.532 -19.864 -34.142 1.00 37.16 91 GLU A O 1
ATOM 674 N N . GLY A 1 92 ? -19.881 -20.602 -32.045 1.00 41.44 92 GLY A N 1
ATOM 675 C CA . GLY A 1 92 ? -19.059 -19.580 -31.379 1.00 41.44 92 GLY A CA 1
ATOM 676 C C . GLY A 1 92 ? -19.726 -18.706 -30.311 1.00 41.44 92 GLY A C 1
ATOM 677 O O . GLY A 1 92 ? -19.072 -17.806 -29.790 1.00 41.44 92 GLY A O 1
ATOM 678 N N . THR A 1 93 ? -20.987 -18.932 -29.924 1.00 32.03 93 THR A N 1
ATOM 679 C CA . THR A 1 93 ? -21.604 -18.116 -28.854 1.00 32.03 93 THR A CA 1
ATOM 680 C C . THR A 1 93 ? -21.308 -18.705 -27.473 1.00 32.03 93 THR A C 1
ATOM 682 O O . THR A 1 93 ? -21.994 -19.605 -26.995 1.00 32.03 93 THR A O 1
ATOM 685 N N . VAL A 1 94 ? -20.260 -18.197 -26.822 1.00 34.91 94 VAL A N 1
ATOM 686 C CA . VAL A 1 94 ? -19.926 -18.533 -25.431 1.00 34.91 94 VAL A CA 1
ATOM 687 C C . VAL A 1 94 ? -21.003 -17.948 -24.513 1.00 34.91 94 VAL A C 1
ATOM 689 O O . VAL A 1 94 ? -21.169 -16.732 -24.430 1.00 34.91 94 VAL A O 1
ATOM 692 N N . HIS A 1 95 ? -21.742 -18.816 -23.820 1.00 39.69 95 HIS A N 1
ATOM 693 C CA . HIS A 1 95 ? -22.689 -18.430 -22.773 1.00 39.69 95 HIS A CA 1
ATOM 694 C C . HIS A 1 95 ? -21.968 -17.564 -21.724 1.00 39.69 95 HIS A C 1
ATOM 696 O O . HIS A 1 95 ? -21.084 -18.043 -21.013 1.00 39.69 95 HIS A O 1
ATOM 702 N N . ALA A 1 96 ? -22.322 -16.281 -21.624 1.00 44.31 96 ALA A N 1
ATOM 703 C CA . ALA A 1 96 ? -21.765 -15.413 -20.591 1.00 44.31 96 ALA A CA 1
ATOM 704 C C . ALA A 1 96 ? -22.267 -15.875 -19.203 1.00 44.31 96 ALA A C 1
ATOM 706 O O . ALA A 1 96 ? -23.477 -16.050 -19.031 1.00 44.31 96 ALA A O 1
ATOM 707 N N . PRO A 1 97 ? -21.384 -16.077 -18.206 1.00 44.72 97 PRO A N 1
ATOM 708 C CA . PRO A 1 97 ? -21.795 -16.540 -16.886 1.00 44.72 97 PRO A CA 1
ATOM 709 C C . PRO A 1 97 ? -22.648 -15.493 -16.157 1.00 44.72 97 PRO A C 1
ATOM 711 O O . PRO A 1 97 ? -22.410 -14.286 -16.242 1.00 44.72 97 PRO A O 1
ATOM 714 N N . HIS A 1 98 ? -23.638 -15.984 -15.410 1.00 45.16 98 HIS A N 1
ATOM 715 C CA . HIS A 1 98 ? -24.557 -15.199 -14.589 1.00 45.16 98 HIS A CA 1
ATOM 716 C C . HIS A 1 98 ? -23.823 -14.221 -13.653 1.00 45.16 98 HIS A C 1
ATOM 718 O O . HIS A 1 98 ? -22.907 -14.589 -12.916 1.00 45.16 98 HIS A O 1
ATOM 724 N N . PHE A 1 99 ? -24.251 -12.956 -13.671 1.00 45.56 99 PHE A N 1
ATOM 725 C CA . PHE A 1 99 ? -23.671 -11.877 -12.875 1.00 45.56 99 PHE A CA 1
ATOM 726 C C . PHE A 1 99 ? -24.062 -12.005 -11.396 1.00 45.56 99 PHE A C 1
ATOM 728 O O . PHE A 1 99 ? -25.218 -11.806 -11.028 1.00 45.56 99 PHE A O 1
ATOM 735 N N . VAL A 1 100 ? -23.075 -12.301 -10.545 1.00 42.19 100 VAL A N 1
ATOM 736 C CA . VAL A 1 100 ? -23.193 -12.324 -9.081 1.00 42.19 100 VAL A CA 1
ATOM 737 C C . VAL A 1 100 ? -22.844 -10.926 -8.529 1.00 42.19 100 VAL A C 1
ATOM 739 O O . VAL A 1 100 ? -21.667 -10.558 -8.495 1.00 42.19 100 VAL A O 1
ATOM 742 N N . PRO A 1 101 ? -23.822 -10.118 -8.075 1.00 46.38 101 PRO A N 1
ATOM 743 C CA . PRO A 1 101 ? -23.629 -8.690 -7.790 1.00 46.38 101 PRO A CA 1
ATOM 744 C C . PRO A 1 101 ? -22.731 -8.378 -6.581 1.00 46.38 101 PRO A C 1
ATOM 746 O O . PRO A 1 101 ? -22.241 -7.255 -6.465 1.00 46.38 101 PRO A O 1
ATOM 749 N N . HIS A 1 102 ? -22.455 -9.344 -5.699 1.00 49.47 102 HIS A N 1
ATOM 750 C CA . HIS A 1 102 ? -21.505 -9.152 -4.594 1.00 49.47 102 HIS A CA 1
ATOM 751 C C . HIS A 1 102 ? -20.046 -9.451 -4.982 1.00 49.47 102 HIS A C 1
ATOM 753 O O . HIS A 1 102 ? -19.131 -9.076 -4.252 1.00 49.47 102 HIS A O 1
ATOM 759 N N . LEU A 1 103 ? -19.807 -10.053 -6.153 1.00 44.06 103 LEU A N 1
ATOM 760 C CA . LEU A 1 103 ? -18.479 -10.246 -6.739 1.00 44.06 103 LEU A CA 1
ATOM 761 C C . LEU A 1 103 ? -18.183 -9.148 -7.773 1.00 44.06 103 LEU A C 1
ATOM 763 O O . LEU A 1 103 ? -17.644 -9.414 -8.843 1.00 44.06 103 LEU A O 1
ATOM 767 N N . ALA A 1 104 ? -18.531 -7.895 -7.464 1.00 43.66 104 ALA A N 1
ATOM 768 C CA . ALA A 1 104 ? -18.173 -6.723 -8.262 1.00 43.66 104 ALA A CA 1
ATOM 769 C C . ALA A 1 104 ? -16.658 -6.421 -8.167 1.00 43.66 104 ALA A C 1
ATOM 771 O O . ALA A 1 104 ? -16.227 -5.368 -7.693 1.00 43.66 104 ALA A O 1
ATOM 772 N N . LYS A 1 105 ? -15.844 -7.373 -8.636 1.00 48.91 105 LYS A N 1
ATOM 773 C CA . LYS A 1 105 ? -14.458 -7.208 -9.073 1.00 48.91 105 LYS A CA 1
ATOM 774 C C . LYS A 1 105 ? -14.476 -6.340 -10.336 1.00 48.91 105 LYS A C 1
ATOM 776 O O . LYS A 1 105 ? -14.602 -6.850 -11.438 1.00 48.91 105 LYS A O 1
ATOM 781 N N . GLY A 1 106 ? -14.433 -5.021 -10.175 1.00 54.97 106 GLY A N 1
ATOM 782 C CA . GLY A 1 106 ? -14.394 -4.106 -11.324 1.00 54.97 106 GLY A CA 1
ATOM 783 C C . GLY A 1 106 ? -14.398 -2.624 -10.964 1.00 54.97 106 GLY A C 1
ATOM 784 O O . GLY A 1 106 ? -14.887 -1.813 -11.740 1.00 54.97 106 GLY A O 1
ATOM 785 N N . LYS A 1 107 ? -13.936 -2.253 -9.761 1.00 64.50 107 LYS A N 1
ATOM 786 C CA . LYS A 1 107 ? -13.805 -0.834 -9.380 1.00 64.50 107 LYS A CA 1
ATOM 787 C C . LYS A 1 107 ? -12.528 -0.195 -9.922 1.00 64.50 107 LYS A C 1
ATOM 789 O O . LYS A 1 107 ? -12.523 1.003 -10.166 1.00 64.50 107 LYS A O 1
ATOM 794 N N . PHE A 1 108 ? -11.475 -0.986 -10.108 1.00 70.12 108 PHE A N 1
ATOM 795 C CA . PHE A 1 108 ? -10.174 -0.509 -10.551 1.00 70.12 108 PHE A CA 1
ATOM 796 C C . PHE A 1 108 ? -9.657 -1.407 -11.662 1.00 70.12 108 PHE A C 1
ATOM 798 O O . PHE A 1 108 ? -9.723 -2.632 -11.556 1.00 70.12 108 PHE A O 1
ATOM 805 N N . SER A 1 109 ? -9.168 -0.765 -12.711 1.00 86.69 109 SER A N 1
ATOM 806 C CA . SER A 1 109 ? -8.294 -1.376 -13.696 1.00 86.69 109 SER A CA 1
ATOM 807 C C . SER A 1 109 ? -6.855 -1.157 -13.243 1.00 86.69 109 SER A C 1
ATOM 809 O O . SER A 1 109 ? -6.564 -0.133 -12.616 1.00 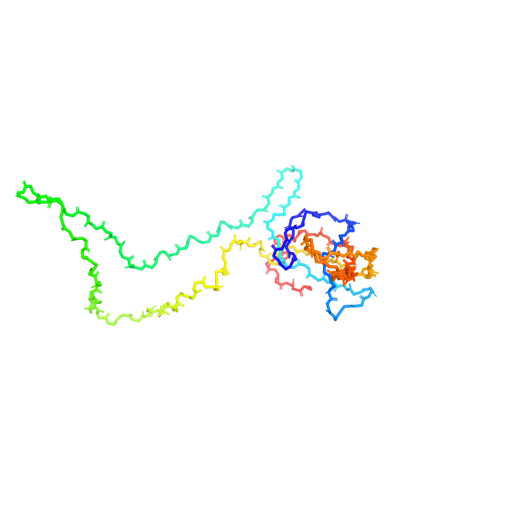86.69 109 SER A O 1
ATOM 811 N N . TYR A 1 110 ? -5.977 -2.113 -13.523 1.00 90.94 110 TYR A N 1
ATOM 812 C CA . TYR A 1 110 ? -4.563 -2.035 -13.175 1.00 90.94 110 TYR A CA 1
ATOM 813 C C . TYR A 1 110 ? -3.718 -1.964 -14.445 1.00 90.94 110 TYR A C 1
ATOM 815 O O . TYR A 1 110 ? -4.140 -2.423 -15.506 1.00 90.94 110 TYR A O 1
ATOM 823 N N . VAL A 1 111 ? -2.543 -1.354 -14.328 1.00 91.69 111 VAL A N 1
ATOM 824 C CA . VAL A 1 111 ? -1.482 -1.482 -15.331 1.00 91.69 111 VAL A CA 1
ATOM 825 C C . VAL A 1 111 ? -1.010 -2.935 -15.322 1.00 91.69 111 VAL A C 1
ATOM 827 O O . VAL A 1 111 ? -1.005 -3.557 -14.260 1.00 91.69 111 VAL A O 1
ATOM 830 N N . ASP A 1 112 ? -0.651 -3.471 -16.487 1.00 90.94 112 ASP A N 1
ATOM 831 C CA . ASP A 1 112 ? -0.187 -4.853 -16.598 1.00 90.94 112 ASP A CA 1
ATOM 832 C C . ASP A 1 112 ? 1.097 -5.071 -15.776 1.00 90.94 112 ASP A C 1
ATOM 834 O O . ASP A 1 112 ? 2.024 -4.256 -15.822 1.00 90.94 112 ASP A O 1
ATOM 838 N N . ASP A 1 113 ? 1.145 -6.182 -15.037 1.00 90.12 113 ASP A N 1
ATOM 839 C CA . ASP A 1 113 ? 2.230 -6.567 -14.124 1.00 90.12 113 ASP A CA 1
ATOM 840 C C . ASP A 1 113 ? 3.586 -6.635 -14.847 1.00 90.12 113 ASP A C 1
ATOM 842 O O . ASP A 1 113 ? 4.636 -6.505 -14.226 1.00 90.12 113 ASP A O 1
ATOM 846 N N . ARG A 1 114 ? 3.572 -6.865 -16.164 1.00 91.38 114 ARG A N 1
ATOM 847 C CA . ARG A 1 114 ? 4.772 -6.981 -17.004 1.00 91.38 114 ARG A CA 1
ATOM 848 C C . ARG A 1 114 ? 5.447 -5.641 -17.278 1.00 91.38 114 ARG A C 1
ATOM 850 O O . ARG A 1 114 ? 6.636 -5.613 -17.564 1.00 91.38 114 ARG A O 1
ATOM 857 N N . MET A 1 115 ? 4.715 -4.532 -17.193 1.00 91.44 115 MET A N 1
ATOM 858 C CA . MET A 1 115 ? 5.240 -3.212 -17.562 1.00 91.44 115 MET A CA 1
ATOM 859 C C . MET A 1 115 ? 6.136 -2.604 -16.479 1.00 91.44 115 MET A C 1
ATOM 861 O O . MET A 1 115 ? 6.809 -1.604 -16.723 1.00 91.44 115 MET A O 1
ATOM 865 N N . PHE A 1 116 ? 6.128 -3.150 -15.262 1.00 93.44 116 PHE A N 1
ATOM 866 C CA . PHE A 1 116 ? 6.874 -2.585 -14.147 1.00 93.44 116 PHE A CA 1
ATOM 867 C C . PHE A 1 116 ? 7.312 -3.651 -13.146 1.00 93.44 116 PHE A C 1
ATOM 869 O O . PHE A 1 116 ? 6.691 -4.697 -12.997 1.00 93.44 116 PHE A O 1
ATOM 876 N N . VAL A 1 117 ? 8.368 -3.345 -12.399 1.00 94.44 117 VAL A N 1
ATOM 877 C CA . VAL A 1 117 ? 8.812 -4.141 -11.256 1.00 94.44 117 VAL A CA 1
ATOM 878 C C . VAL A 1 117 ? 8.773 -3.247 -10.031 1.00 94.44 117 VAL A C 1
ATOM 880 O O . VAL A 1 117 ? 9.425 -2.205 -9.980 1.00 94.44 117 VAL A O 1
ATOM 883 N N . CYS A 1 118 ? 7.994 -3.657 -9.033 1.00 95.25 118 CYS A N 1
ATOM 884 C CA . CYS A 1 118 ? 7.967 -3.002 -7.736 1.00 95.25 118 CYS A CA 1
ATOM 885 C C . CYS A 1 118 ? 8.219 -4.044 -6.647 1.00 95.25 118 CYS A C 1
ATOM 887 O O . CYS A 1 118 ? 7.405 -4.948 -6.445 1.00 95.25 118 CYS A O 1
ATOM 889 N N . ARG A 1 119 ? 9.361 -3.936 -5.962 1.00 96.50 119 ARG A N 1
ATOM 890 C CA . ARG A 1 119 ? 9.740 -4.830 -4.863 1.00 96.50 119 ARG A CA 1
ATOM 891 C C . ARG A 1 119 ? 9.819 -4.049 -3.561 1.00 96.50 119 ARG A C 1
ATOM 893 O O . ARG A 1 119 ? 10.476 -3.009 -3.468 1.00 96.50 119 ARG A O 1
ATOM 900 N N . ALA A 1 120 ? 9.157 -4.577 -2.544 1.00 96.94 120 ALA A N 1
ATOM 901 C CA . ALA A 1 120 ? 9.175 -4.048 -1.193 1.00 96.94 120 ALA A CA 1
ATOM 902 C C . ALA A 1 120 ? 9.788 -5.074 -0.243 1.00 96.94 120 ALA A C 1
ATOM 904 O O . ALA A 1 120 ? 9.565 -6.267 -0.397 1.00 96.94 120 ALA A O 1
ATOM 905 N N . VAL A 1 121 ? 10.540 -4.614 0.747 1.00 97.75 121 VAL A N 1
ATOM 906 C CA . VAL A 1 121 ? 11.109 -5.457 1.799 1.00 97.75 121 VAL A CA 1
ATOM 907 C C . VAL A 1 121 ? 10.321 -5.252 3.080 1.00 97.75 121 VAL A C 1
ATOM 909 O O . VAL A 1 121 ? 10.101 -4.113 3.501 1.00 97.75 121 VAL A O 1
ATOM 912 N N . VAL A 1 122 ? 9.911 -6.335 3.729 1.00 97.75 122 VAL A N 1
ATOM 913 C CA . VAL A 1 122 ? 9.284 -6.271 5.050 1.00 97.75 122 VAL A CA 1
ATOM 914 C C . VAL A 1 122 ? 10.343 -5.867 6.066 1.00 97.75 122 VAL A C 1
ATOM 916 O O . VAL A 1 122 ? 11.320 -6.570 6.275 1.00 97.75 122 VAL A O 1
ATOM 919 N N . THR A 1 123 ? 10.176 -4.712 6.702 1.00 96.56 123 THR A N 1
ATOM 920 C CA . THR A 1 123 ? 11.116 -4.243 7.734 1.00 96.56 123 THR A CA 1
ATOM 921 C C . THR A 1 123 ? 10.771 -4.837 9.094 1.00 96.56 123 THR A C 1
ATOM 923 O O . THR A 1 123 ? 11.656 -5.144 9.884 1.00 96.56 123 THR A O 1
ATOM 926 N N . GLY A 1 124 ? 9.479 -5.014 9.378 1.00 95.81 124 GLY A N 1
ATOM 927 C CA . GLY A 1 124 ? 9.031 -5.615 10.626 1.00 95.81 124 GLY A CA 1
ATOM 928 C C . GLY A 1 124 ? 7.572 -5.328 10.947 1.00 95.81 124 GLY A C 1
ATOM 929 O O . GLY A 1 124 ? 6.789 -4.910 10.091 1.00 95.81 124 GLY A O 1
ATOM 930 N N . VAL A 1 125 ? 7.206 -5.564 12.207 1.00 96.50 125 VAL A N 1
ATOM 931 C CA . VAL A 1 125 ? 5.850 -5.352 12.717 1.00 96.50 125 VAL A CA 1
ATOM 932 C C . VAL A 1 125 ? 5.888 -4.421 13.919 1.00 96.50 125 VAL A C 1
ATOM 934 O O . VAL A 1 125 ? 6.484 -4.738 14.945 1.00 96.50 125 VAL A O 1
ATOM 937 N N . GLU A 1 126 ? 5.170 -3.312 13.824 1.00 95.25 126 GLU A N 1
ATOM 938 C CA . GLU A 1 126 ? 4.947 -2.387 14.929 1.00 95.25 126 GLU A CA 1
ATOM 939 C C . GLU A 1 126 ? 3.617 -2.658 15.631 1.00 95.25 126 GLU A C 1
ATOM 941 O O . GLU A 1 126 ? 2.686 -3.235 15.067 1.00 95.25 126 GLU A O 1
ATOM 946 N N . SER A 1 127 ? 3.502 -2.207 16.879 1.00 95.94 127 SER A N 1
ATOM 947 C CA . SER A 1 127 ? 2.235 -2.179 17.614 1.00 95.94 127 SER A CA 1
ATOM 948 C C . SER A 1 127 ? 1.892 -0.750 18.008 1.00 95.94 127 SER A C 1
ATOM 950 O O . SER A 1 127 ? 2.765 -0.004 18.442 1.00 95.94 127 SER A O 1
ATOM 952 N N . GLU A 1 128 ? 0.620 -0.367 17.910 1.00 93.56 128 GLU A N 1
ATOM 953 C CA . GLU A 1 128 ? 0.165 0.894 18.511 1.00 93.56 128 GLU A CA 1
ATOM 954 C C . GLU A 1 128 ? 0.174 0.843 20.046 1.00 93.56 128 GLU A C 1
ATOM 956 O O . GLU A 1 128 ? 0.137 -0.242 20.645 1.00 93.56 128 GLU A O 1
ATOM 961 N N . PRO A 1 129 ? 0.174 2.015 20.707 1.00 96.38 129 PRO A N 1
ATOM 962 C CA . PRO A 1 129 ? -0.158 2.097 22.124 1.00 96.38 129 PRO A CA 1
ATOM 963 C C . PRO A 1 129 ? -1.538 1.486 22.410 1.00 96.38 129 PRO A C 1
ATOM 965 O O . PRO A 1 129 ? -2.460 1.564 21.597 1.00 96.38 129 PRO A O 1
ATOM 968 N N . MET A 1 130 ? -1.693 0.886 23.593 1.00 97.69 130 MET A N 1
ATOM 969 C CA . MET A 1 130 ? -2.946 0.248 24.001 1.00 97.69 130 MET A CA 1
ATOM 970 C C . MET A 1 130 ? -4.061 1.287 24.155 1.00 97.69 130 MET A C 1
ATOM 972 O O . MET A 1 130 ? -3.996 2.165 25.013 1.00 97.69 130 MET A O 1
ATOM 976 N N . ARG A 1 131 ? -5.125 1.146 23.365 1.00 96.06 131 ARG A N 1
ATOM 977 C CA . ARG A 1 131 ? -6.332 1.974 23.447 1.00 96.06 131 ARG A CA 1
ATOM 978 C C . ARG A 1 131 ? -7.375 1.260 24.297 1.00 96.06 131 ARG A C 1
ATOM 980 O O . ARG A 1 131 ? -7.579 0.055 24.155 1.00 96.06 131 ARG A O 1
ATOM 987 N N . ILE A 1 132 ? -8.066 1.995 25.164 1.00 97.69 132 ILE A N 1
ATOM 988 C CA . ILE A 1 132 ? -9.147 1.459 25.998 1.00 97.69 132 ILE A CA 1
ATOM 989 C C . ILE A 1 132 ? -10.436 2.185 25.622 1.00 97.69 132 ILE A C 1
ATOM 991 O O . ILE A 1 132 ? -10.575 3.382 25.852 1.00 97.69 132 ILE A O 1
ATOM 995 N N . LYS A 1 133 ? -11.386 1.464 25.022 1.00 97.25 133 LYS A N 1
ATOM 996 C CA . LYS A 1 133 ? -12.728 1.968 24.728 1.00 97.25 133 LYS A CA 1
ATOM 997 C C . LYS A 1 133 ? -13.668 1.585 25.858 1.00 97.25 133 LYS A C 1
ATOM 999 O O . LYS A 1 133 ? -14.022 0.415 26.006 1.00 97.25 133 LYS A O 1
ATOM 1004 N N . GLU A 1 134 ? -14.103 2.569 26.628 1.00 97.56 134 GLU A N 1
ATOM 1005 C CA . GLU A 1 134 ? -15.119 2.379 27.658 1.00 97.56 134 GLU A CA 1
ATOM 1006 C C . GLU A 1 134 ? -16.515 2.556 27.049 1.00 97.56 134 GLU A C 1
ATOM 1008 O O . GLU A 1 134 ? -16.829 3.573 26.433 1.00 97.56 134 GLU A O 1
ATOM 1013 N N . LYS A 1 135 ? -17.356 1.529 27.168 1.00 97.56 135 LYS A N 1
ATOM 1014 C CA . LYS A 1 135 ? -18.764 1.561 26.773 1.00 97.56 135 LYS A CA 1
ATOM 1015 C C . LYS A 1 135 ? -19.609 1.635 28.037 1.00 97.56 135 LYS A C 1
ATOM 1017 O O . LYS A 1 135 ? -19.621 0.692 28.829 1.00 97.56 135 LYS A O 1
ATOM 1022 N N . THR A 1 136 ? -20.324 2.741 28.197 1.00 97.25 136 THR A N 1
ATOM 1023 C CA . THR A 1 136 ? -21.191 3.019 29.347 1.00 97.25 136 THR A CA 1
ATOM 1024 C C . THR A 1 136 ? -22.586 3.420 28.879 1.00 97.25 136 THR A C 1
ATOM 1026 O O . THR A 1 136 ? -22.813 3.733 27.706 1.00 97.25 136 THR A O 1
ATOM 1029 N N . LYS A 1 137 ? -23.552 3.377 29.795 1.00 97.25 137 LYS A N 1
ATOM 1030 C CA . LYS A 1 137 ? -24.900 3.917 29.596 1.00 97.25 137 LYS A CA 1
ATOM 1031 C C . LYS A 1 137 ? -25.248 4.797 30.793 1.00 97.25 137 LYS A C 1
ATOM 1033 O O . LYS A 1 137 ? -24.813 4.532 31.911 1.00 97.25 137 LYS A O 1
ATOM 1038 N N . ARG A 1 138 ? -26.027 5.859 30.565 1.00 96.12 138 ARG A N 1
ATOM 1039 C CA . ARG A 1 138 ? -26.466 6.765 31.637 1.00 96.12 138 ARG A CA 1
ATOM 1040 C C . ARG A 1 138 ? -27.320 5.991 32.652 1.00 96.12 138 ARG A C 1
ATOM 1042 O O . ARG A 1 138 ? -28.105 5.139 32.251 1.00 96.12 138 ARG A O 1
ATOM 1049 N N . ARG A 1 139 ? -27.177 6.305 33.948 1.00 94.44 139 ARG A N 1
ATOM 1050 C CA . ARG A 1 139 ? -27.850 5.624 35.080 1.00 94.44 139 ARG A CA 1
ATOM 1051 C C . ARG A 1 139 ? -27.573 4.114 35.173 1.00 94.44 139 ARG A C 1
ATOM 1053 O O . ARG A 1 139 ? -28.307 3.404 35.847 1.00 94.44 139 ARG A O 1
ATOM 1060 N N . GLN A 1 140 ? -26.510 3.629 34.531 1.00 96.25 140 GLN A N 1
ATOM 1061 C CA . GLN A 1 140 ? -26.059 2.249 34.652 1.00 96.25 140 GLN A CA 1
ATOM 1062 C C . GLN A 1 140 ? -24.626 2.230 35.188 1.00 96.25 140 GLN A C 1
ATOM 1064 O O . GLN A 1 140 ? -23.730 2.802 34.572 1.00 96.25 140 GLN A O 1
ATOM 1069 N N . ARG A 1 141 ? -24.402 1.563 36.329 1.00 95.31 141 ARG A N 1
ATOM 1070 C CA . ARG A 1 141 ? -23.077 1.506 36.983 1.00 95.31 141 ARG A CA 1
ATOM 1071 C C . ARG A 1 141 ? -22.072 0.620 36.240 1.00 95.31 141 ARG A C 1
ATOM 1073 O O . ARG A 1 141 ? -20.873 0.713 36.474 1.00 95.31 141 ARG A O 1
ATOM 1080 N N . HIS A 1 142 ? -22.557 -0.262 35.367 1.00 95.31 142 HIS A N 1
ATOM 1081 C CA . HIS A 1 142 ? -21.712 -1.169 34.596 1.00 95.31 142 HIS A CA 1
ATOM 1082 C C . HIS A 1 142 ? -20.978 -0.430 33.465 1.00 95.31 142 HIS A C 1
ATOM 1084 O O . HIS A 1 142 ? -21.604 0.178 32.594 1.00 95.31 142 HIS A O 1
ATOM 1090 N N . VAL A 1 143 ? -19.650 -0.576 33.433 1.00 96.62 143 VAL A N 1
ATOM 1091 C CA . VAL A 1 143 ? -18.763 -0.043 32.391 1.00 96.62 143 VAL A CA 1
ATOM 1092 C C . VAL A 1 143 ? -18.034 -1.192 31.705 1.00 96.62 143 VAL A C 1
ATOM 1094 O O . VAL A 1 143 ? -17.253 -1.903 32.334 1.00 96.62 143 VAL A O 1
ATOM 1097 N N . LYS A 1 144 ? -18.241 -1.359 30.395 1.00 96.94 144 LYS A N 1
ATOM 1098 C CA . LYS A 1 144 ? -17.521 -2.363 29.605 1.00 96.94 144 LYS A CA 1
ATOM 1099 C C . LYS A 1 144 ? -16.269 -1.741 28.996 1.00 96.94 144 LYS A C 1
ATOM 1101 O O . LYS A 1 144 ? -16.373 -0.915 28.091 1.00 96.94 144 LYS A O 1
ATOM 1106 N N . LYS A 1 145 ? -15.089 -2.162 29.451 1.00 97.44 145 LYS A N 1
ATOM 1107 C CA . LYS A 1 145 ? -13.800 -1.730 28.891 1.00 97.44 145 LYS A CA 1
ATOM 1108 C C . LYS A 1 145 ? -13.353 -2.698 27.795 1.00 97.44 145 LYS A C 1
ATOM 1110 O O . LYS A 1 145 ? -13.241 -3.895 28.035 1.00 97.44 145 LYS A O 1
ATOM 1115 N N . VAL A 1 146 ? -13.100 -2.188 26.594 1.00 98.00 146 VAL A N 1
ATOM 1116 C CA . VAL A 1 146 ? -12.562 -2.954 25.460 1.00 98.00 146 VAL A CA 1
ATOM 1117 C C . VAL A 1 146 ? -11.147 -2.463 25.189 1.00 98.00 146 VAL A C 1
ATOM 1119 O O . VAL A 1 146 ? -10.961 -1.288 24.884 1.00 98.00 146 VAL A O 1
ATOM 1122 N N . LYS A 1 147 ? -10.156 -3.344 25.325 1.00 97.12 147 LYS A N 1
ATOM 1123 C CA . LYS A 1 147 ? -8.749 -3.031 25.047 1.00 97.12 147 LYS A CA 1
ATOM 1124 C C . LYS A 1 147 ? -8.433 -3.373 23.591 1.00 97.12 147 LYS A C 1
ATOM 1126 O O . LYS A 1 147 ? -8.786 -4.457 23.136 1.00 97.12 147 LYS A O 1
ATOM 1131 N N . SER A 1 148 ? -7.749 -2.474 22.895 1.00 97.56 148 SER A N 1
ATOM 1132 C CA . SER A 1 148 ? -7.295 -2.651 21.515 1.00 97.56 148 SER A CA 1
ATOM 1133 C C . SER A 1 148 ? -5.809 -2.314 21.421 1.00 97.56 148 SER A C 1
ATOM 1135 O O . SER A 1 148 ? -5.380 -1.272 21.912 1.00 97.56 148 SER A O 1
ATOM 1137 N N . LYS A 1 149 ? -5.027 -3.209 20.814 1.00 97.38 149 LYS A N 1
ATOM 1138 C CA . LYS A 1 149 ? -3.604 -3.014 20.510 1.00 97.38 149 LYS A CA 1
ATOM 1139 C C . LYS A 1 149 ? -3.331 -3.602 19.128 1.00 97.38 149 LYS A C 1
ATOM 1141 O O . LYS A 1 149 ? -2.994 -4.779 19.010 1.00 97.38 149 LYS A O 1
ATOM 1146 N N . HIS A 1 150 ? -3.591 -2.824 18.083 1.00 96.62 150 HIS A N 1
ATOM 1147 C CA . HIS A 1 150 ? -3.413 -3.290 16.709 1.00 96.62 150 HIS A CA 1
ATOM 1148 C C . HIS A 1 150 ? -1.928 -3.419 16.329 1.00 96.62 150 HIS A C 1
ATOM 1150 O O . HIS A 1 150 ? -1.057 -2.743 16.882 1.00 96.62 150 HIS A O 1
ATOM 1156 N N . ARG A 1 151 ? -1.646 -4.330 15.394 1.00 96.38 151 ARG A N 1
ATOM 1157 C CA . ARG A 1 151 ? -0.316 -4.565 14.821 1.00 96.38 151 ARG A CA 1
ATOM 1158 C C . ARG A 1 151 ? -0.303 -4.084 13.374 1.00 96.38 151 ARG A C 1
ATOM 1160 O O . ARG A 1 151 ? -1.281 -4.290 12.658 1.00 96.38 151 ARG A O 1
ATOM 1167 N N . TYR A 1 152 ? 0.802 -3.475 12.974 1.00 96.88 152 TYR A N 1
ATOM 1168 C CA . TYR A 1 152 ? 0.995 -2.864 11.666 1.00 96.88 152 TYR A CA 1
ATOM 1169 C C . TYR A 1 152 ? 2.282 -3.393 11.048 1.00 96.88 152 TYR A C 1
ATOM 1171 O O . TYR A 1 152 ? 3.334 -3.335 11.681 1.00 96.88 152 TYR A O 1
ATOM 1179 N N . THR A 1 153 ? 2.211 -3.911 9.827 1.00 97.31 153 THR A N 1
ATOM 1180 C CA . THR A 1 153 ? 3.410 -4.315 9.087 1.00 97.31 153 THR A CA 1
ATOM 1181 C C . THR A 1 153 ? 4.052 -3.091 8.445 1.00 97.31 153 THR A C 1
ATOM 1183 O O . THR A 1 153 ? 3.372 -2.292 7.800 1.00 97.31 153 THR A O 1
ATOM 1186 N N . ILE A 1 154 ? 5.362 -2.949 8.607 1.00 97.12 154 ILE A N 1
ATOM 1187 C CA . ILE A 1 154 ? 6.158 -1.938 7.919 1.00 97.12 154 ILE A CA 1
ATOM 1188 C C . ILE A 1 154 ? 6.867 -2.592 6.751 1.00 97.12 154 ILE A C 1
ATOM 1190 O O . ILE A 1 154 ? 7.585 -3.578 6.921 1.00 97.12 154 ILE A O 1
ATOM 1194 N N . ILE A 1 155 ? 6.687 -2.002 5.576 1.00 97.19 155 ILE A N 1
ATOM 1195 C CA . ILE A 1 155 ? 7.411 -2.370 4.367 1.00 97.19 155 ILE A CA 1
ATOM 1196 C C . ILE A 1 155 ? 8.211 -1.169 3.869 1.00 97.19 155 ILE A C 1
ATOM 1198 O O . ILE A 1 155 ? 7.781 -0.025 4.014 1.00 97.19 155 ILE A O 1
ATOM 1202 N N . LYS A 1 156 ? 9.360 -1.426 3.256 1.00 97.50 156 LYS A N 1
ATOM 1203 C CA . LYS A 1 156 ? 10.193 -0.419 2.606 1.00 97.50 156 LYS A CA 1
ATOM 1204 C C . LYS A 1 156 ? 10.270 -0.712 1.117 1.00 97.50 156 LYS A C 1
ATOM 1206 O O . LYS A 1 156 ? 10.588 -1.834 0.733 1.00 97.50 156 LYS A O 1
ATOM 1211 N N . ILE A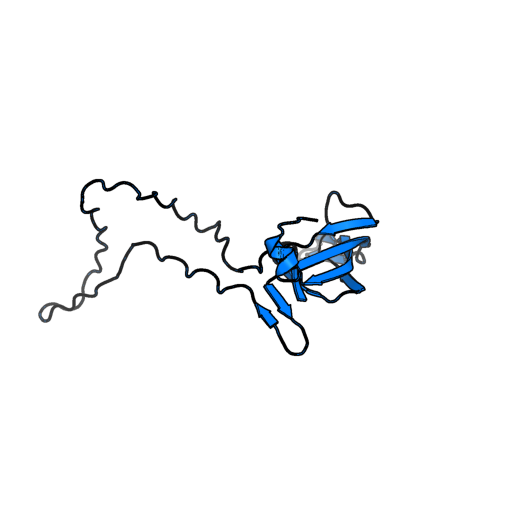 1 157 ? 9.979 0.273 0.280 1.00 97.31 157 ILE A N 1
ATOM 1212 C CA . ILE A 1 157 ? 10.047 0.124 -1.175 1.00 97.31 157 ILE A CA 1
ATOM 1213 C C . ILE A 1 157 ? 11.518 0.156 -1.580 1.00 97.31 157 ILE A C 1
ATOM 1215 O O . ILE A 1 157 ? 12.191 1.165 -1.381 1.00 97.31 157 ILE A O 1
ATOM 1219 N N . LYS A 1 158 ? 12.030 -0.966 -2.088 1.00 96.12 158 LYS A N 1
ATOM 1220 C CA . LYS A 1 158 ? 13.449 -1.118 -2.430 1.00 96.12 158 LYS A CA 1
ATOM 1221 C C . LYS A 1 158 ? 13.709 -0.911 -3.912 1.00 96.12 158 LYS A C 1
ATOM 1223 O O . LYS A 1 158 ? 14.755 -0.393 -4.258 1.00 96.12 158 LYS A O 1
ATOM 1228 N N . GLU A 1 159 ? 12.782 -1.337 -4.760 1.00 94.75 159 GLU A N 1
ATOM 1229 C CA . GLU A 1 159 ? 12.946 -1.264 -6.205 1.00 94.75 159 GLU A CA 1
ATOM 1230 C C . GLU A 1 159 ? 11.638 -0.805 -6.840 1.00 94.75 159 GLU A C 1
ATOM 1232 O O . GLU A 1 159 ? 10.569 -1.340 -6.526 1.00 94.75 159 GLU A O 1
ATOM 1237 N N . LEU A 1 160 ? 11.728 0.182 -7.728 1.00 94.56 160 LEU A N 1
ATOM 1238 C CA . LEU A 1 160 ? 10.612 0.670 -8.521 1.00 94.56 160 LEU A CA 1
ATOM 1239 C C . LEU A 1 160 ? 11.130 1.034 -9.912 1.00 94.56 160 LEU A C 1
ATOM 1241 O O . LEU A 1 160 ? 11.639 2.131 -10.123 1.00 94.56 160 LEU A O 1
ATOM 1245 N N . ARG A 1 161 ? 10.979 0.113 -10.865 1.00 93.06 161 ARG A N 1
ATOM 1246 C CA . ARG A 1 161 ? 11.391 0.323 -12.258 1.00 93.06 161 ARG A CA 1
ATOM 1247 C C . ARG A 1 161 ? 10.225 0.117 -13.220 1.00 93.06 161 ARG A C 1
ATOM 1249 O O . ARG A 1 161 ? 9.364 -0.731 -12.987 1.00 93.06 161 ARG A O 1
ATOM 1256 N N . VAL A 1 162 ? 10.225 0.868 -14.315 1.00 93.12 162 VAL A N 1
ATOM 1257 C CA . VAL A 1 162 ? 9.369 0.613 -15.483 1.00 93.12 162 VAL A CA 1
ATOM 1258 C C . VAL A 1 162 ? 10.205 -0.173 -16.491 1.00 93.12 162 VAL A C 1
ATOM 1260 O O . VAL A 1 162 ? 11.352 0.205 -16.725 1.00 93.12 162 VAL A O 1
ATOM 1263 N N . LYS A 1 163 ? 9.662 -1.268 -17.032 1.00 92.62 163 LYS A N 1
ATOM 1264 C CA . LYS A 1 163 ? 10.355 -2.089 -18.033 1.00 92.62 163 LYS A CA 1
ATOM 1265 C C . LYS A 1 163 ? 10.380 -1.375 -19.386 1.00 92.62 163 LYS A C 1
ATOM 1267 O O . LYS A 1 163 ? 9.452 -0.628 -19.713 1.00 92.62 163 LYS A O 1
ATOM 1272 N N . SER A 1 164 ? 11.443 -1.587 -20.158 1.00 92.12 164 SER A N 1
ATOM 1273 C CA . SER A 1 164 ? 11.524 -1.101 -21.541 1.00 92.12 164 SER A CA 1
ATOM 1274 C C . SER A 1 164 ? 10.624 -1.937 -22.463 1.00 92.12 164 SER A C 1
ATOM 1276 O O . SER A 1 164 ? 10.159 -3.011 -22.088 1.00 92.12 164 SER A O 1
ATOM 1278 N N . VAL A 1 165 ? 10.352 -1.452 -23.679 1.00 89.62 165 VAL A N 1
ATOM 1279 C CA . VAL A 1 165 ? 9.513 -2.186 -24.648 1.00 89.62 165 VAL A CA 1
ATOM 1280 C C . VAL A 1 165 ? 10.152 -3.529 -25.023 1.00 89.62 165 VAL A C 1
ATOM 1282 O O . VAL A 1 165 ? 9.463 -4.544 -25.053 1.00 89.62 165 VAL A O 1
ATOM 1285 N N . GLU A 1 166 ? 11.474 -3.547 -25.200 1.00 89.56 166 GLU A N 1
ATOM 1286 C CA . GLU A 1 166 ? 12.255 -4.750 -25.515 1.00 89.56 166 GLU A CA 1
ATOM 1287 C C . GLU A 1 166 ? 12.138 -5.818 -24.410 1.00 89.56 166 GLU A C 1
ATOM 1289 O O . GLU A 1 166 ? 11.923 -6.993 -24.701 1.00 89.56 166 GLU A O 1
ATOM 1294 N N . GLU A 1 167 ? 12.194 -5.410 -23.134 1.00 86.19 167 GLU A N 1
ATOM 1295 C CA . GLU A 1 167 ? 12.037 -6.306 -21.974 1.00 86.19 167 GLU A CA 1
ATOM 1296 C C . GLU A 1 167 ? 10.617 -6.881 -21.839 1.00 86.19 167 GLU A C 1
ATOM 1298 O O . GLU A 1 167 ? 10.412 -7.936 -21.237 1.00 86.19 167 GLU A O 1
ATOM 1303 N N . ILE A 1 168 ? 9.610 -6.174 -22.354 1.00 85.88 168 ILE A N 1
ATOM 1304 C CA . ILE A 1 168 ? 8.220 -6.640 -22.327 1.00 85.88 168 ILE A CA 1
ATOM 1305 C C . ILE A 1 168 ? 8.003 -7.700 -23.413 1.00 85.88 168 ILE A C 1
ATOM 1307 O O . ILE A 1 168 ? 7.310 -8.691 -23.170 1.00 85.88 168 ILE A O 1
ATOM 1311 N N . GLU A 1 169 ? 8.595 -7.504 -24.594 1.00 85.62 169 GLU A N 1
ATOM 1312 C CA . GLU A 1 169 ? 8.497 -8.424 -25.732 1.00 85.62 169 GLU A CA 1
ATOM 1313 C C . GLU A 1 169 ? 9.276 -9.723 -25.511 1.00 85.62 169 GLU A C 1
ATOM 1315 O O . GLU A 1 169 ? 8.796 -10.791 -25.893 1.00 85.62 169 GLU A O 1
ATOM 1320 N N . SER A 1 170 ? 10.432 -9.655 -24.841 1.00 81.62 170 SER A N 1
ATOM 1321 C CA . SER A 1 170 ? 11.223 -10.842 -24.493 1.00 81.62 170 SER A CA 1
ATOM 1322 C C . SER A 1 170 ? 10.512 -11.771 -23.501 1.00 81.62 170 SER A C 1
ATOM 1324 O O . SER A 1 170 ? 10.838 -12.954 -23.417 1.00 81.62 170 SER A O 1
ATOM 1326 N N . GLY A 1 171 ? 9.500 -11.275 -22.781 1.00 69.75 171 GLY A N 1
ATOM 1327 C CA . GLY A 1 171 ? 8.646 -12.087 -21.916 1.00 69.75 171 GLY A CA 1
ATOM 1328 C C . GLY A 1 171 ? 9.342 -12.636 -20.669 1.00 69.75 171 GLY A C 1
ATOM 1329 O O . GLY A 1 171 ? 8.794 -13.527 -20.018 1.00 69.75 171 GLY A O 1
ATOM 1330 N N . GLU A 1 172 ? 10.518 -12.117 -20.309 1.00 70.94 172 GLU A N 1
ATOM 1331 C CA . GLU A 1 172 ? 11.245 -12.550 -19.118 1.00 70.94 172 GLU A CA 1
ATOM 1332 C C . GLU A 1 172 ? 10.528 -12.066 -17.843 1.00 70.94 172 GLU A C 1
ATOM 1334 O O . GLU A 1 172 ? 10.381 -10.867 -17.560 1.00 70.94 172 GLU A O 1
ATOM 1339 N N . VAL A 1 173 ? 10.017 -13.032 -17.074 1.00 61.16 173 VAL A N 1
ATOM 1340 C CA . VAL A 1 173 ? 9.330 -12.799 -15.800 1.00 61.16 173 VAL A CA 1
ATOM 1341 C C . VAL A 1 173 ? 10.315 -13.043 -14.655 1.00 61.16 173 VAL A C 1
ATOM 1343 O O . VAL A 1 173 ? 10.641 -14.191 -14.366 1.00 61.16 173 VAL A O 1
ATOM 1346 N N . ASP A 1 174 ? 10.750 -11.957 -14.008 1.00 52.50 174 ASP A N 1
ATOM 1347 C CA . ASP A 1 174 ? 11.573 -11.952 -12.783 1.00 52.50 174 ASP A CA 1
ATOM 1348 C C . ASP A 1 174 ? 10.794 -12.234 -11.484 1.00 52.50 174 ASP A C 1
ATOM 1350 O O . ASP A 1 174 ? 9.569 -11.931 -11.403 1.00 52.50 174 ASP A O 1
#

InterPro domains:
  IPR028909 Large ribosomal subunit protein bL21-like [PTHR21349] (3-163)
  IPR036164 Large ribosomal subunit protein bL21-like superfamily [SSF141091] (2-50)
  IPR036164 Large ribosomal subunit protein bL21-like superfamily [SSF141091] (111-160)

Radius of gyration: 26.67 Å; chains: 1; bounding box: 71×37×73 Å

pLDDT: mean 79.66, std 20.88, range [32.03, 98.0]

Secondary structure (DSSP, 8-state):
-EEEETTEEEE--TT-EEE-SS--SS--TT-EEE---EEEEE-SS-EEEPPPPPP----S---------SSS-------PPPP-------TT---PPP--TT----S---B-GGGEEEEEEEEEEEEPPPEEEEE--TT----EEEEE--EEEEEEEEEEEEPPHHHHHS----

Sequence (174 aa):
MTVHIHGNPYLITEGDTVRLPFLMQGVEPGDVIRLNRAINLGSRDYALKAPAASPKMKSPTTATVSIVDPTTGTLATHSRVMPTSGLAATEGTVHAPHFVPHLAKGKFSYVDDRMFVCRAVVTGVESEPMRIKEKTKRRQRHVKKVKSKHRYTIIKIKELRVKSVEEIESGEVD

Foldseek 3Di:
DWADDVRDIDDDDAFDKDKAQADDPPDDFFDKDWGQFAAWDDDPPDIDGFPQFDPPPDPPFDPQDQDQDPPDGDDDRDGDDDDDPDDDDDPDDDDDDDDDPVPPPTPGGGDGSLFKTWMKGWRAKDKDDKDWDWDDDPPDPDIDIDIDIGMIIMITTHDIDGDDPVSSVVVDDD